Protein AF-A0A426S063-F1 (afdb_monomer_lite)

Foldseek 3Di:
DDWDDWDDWDKDWDPVPPDPPPPTDIDTFGKTWDPQCPDDDGQTKIWTDDPFKIWIFGNVDDPVPTDIDIDTPVVVVVVCVVVVD

Radius of gyration: 15.13 Å; chains: 1; bounding box: 25×24×49 Å

pLDDT: mean 80.16, std 13.55, range [47.66, 97.69]

Organism: NCBI:txid146922

Secondary structure (DSSP, 8-state):
-PBP-----EEEE-TT--SSSS---EEEE-EEEBTT--STTS--EEEEE-SSEEEEEETTS-TTT---EEEEHHHHHHHHHHH--

InterPro domains:
  IPR007278 Domain of unknown function DUF397 [PF04149] (9-28)
  IPR007278 Domain of unknown function DUF397 [PF04149] (29-83)

Sequence (85 aa):
MNVEKPSELTWFKSSYSQGDGGQCLEVALTWHKSSYSTGQGGECVEIATCPTTIHIRDSKQPPTTAPTLSVPTTAWQAFLGLVQA

Structure (mmCIF, N/CA/C/O backbone):
data_AF-A0A426S063-F1
#
_entry.id   AF-A0A426S063-F1
#
loop_
_atom_site.group_PDB
_atom_site.id
_atom_site.type_symbol
_atom_site.label_atom_id
_atom_site.label_alt_id
_atom_site.label_comp_id
_atom_site.label_asym_id
_atom_site.label_entity_id
_atom_site.label_seq_id
_atom_site.pdbx_PDB_ins_code
_atom_site.Cartn_x
_atom_site.Cartn_y
_atom_site.Cartn_z
_atom_site.occupancy
_atom_site.B_iso_or_equiv
_atom_site.auth_seq_id
_atom_site.auth_comp_id
_atom_site.auth_asym_id
_atom_site.auth_atom_id
_atom_site.pdbx_PDB_model_num
ATOM 1 N N . MET A 1 1 ? -7.748 8.881 12.236 1.00 47.66 1 MET A N 1
ATOM 2 C CA . MET A 1 1 ? -6.463 9.117 11.544 1.00 47.66 1 MET A CA 1
ATOM 3 C C . MET A 1 1 ? -6.596 10.420 10.785 1.00 47.66 1 MET A C 1
ATOM 5 O O . MET A 1 1 ? -7.362 10.461 9.830 1.00 47.66 1 MET A O 1
ATOM 9 N N . ASN A 1 2 ? -5.929 11.481 11.239 1.00 48.50 2 ASN A N 1
ATOM 10 C CA . ASN A 1 2 ? -5.857 12.706 10.452 1.00 48.50 2 ASN A CA 1
ATOM 11 C C . ASN A 1 2 ? -4.766 12.491 9.407 1.00 48.50 2 ASN A C 1
ATOM 13 O O . ASN A 1 2 ? -3.620 12.187 9.729 1.00 48.50 2 ASN A O 1
ATOM 17 N N . VAL A 1 3 ? -5.170 12.536 8.147 1.00 54.31 3 VAL A N 1
ATOM 18 C CA . VAL A 1 3 ? -4.280 12.341 7.012 1.00 54.31 3 VAL A CA 1
ATOM 19 C C . VAL A 1 3 ? -3.818 13.720 6.563 1.00 54.31 3 VAL A C 1
ATOM 21 O O . VAL A 1 3 ? -4.647 14.560 6.211 1.00 54.31 3 VAL A O 1
ATOM 24 N N . GLU A 1 4 ? -2.511 13.972 6.608 1.00 57.97 4 GLU A N 1
ATOM 25 C CA . GLU A 1 4 ? -1.950 15.181 6.005 1.00 57.97 4 GLU A CA 1
ATOM 26 C C . GLU A 1 4 ? -2.029 15.098 4.470 1.00 57.97 4 GLU A C 1
ATOM 28 O O . GLU A 1 4 ? -2.197 14.019 3.888 1.00 57.97 4 GLU A O 1
ATOM 33 N N . LYS A 1 5 ? -1.959 16.263 3.808 1.00 50.25 5 LYS A N 1
ATOM 34 C CA . LYS A 1 5 ? -2.042 16.407 2.344 1.00 50.25 5 LYS A CA 1
ATOM 35 C C . LYS A 1 5 ? -1.142 15.358 1.658 1.00 50.25 5 LYS A C 1
ATOM 37 O O . LYS A 1 5 ? 0.011 15.228 2.068 1.00 50.25 5 LYS A O 1
ATOM 42 N N . PRO A 1 6 ? -1.633 14.630 0.634 1.00 56.41 6 PRO A N 1
ATOM 43 C CA . PRO A 1 6 ? -0.836 13.605 -0.031 1.00 56.41 6 PRO A CA 1
ATOM 44 C C . PRO A 1 6 ? 0.476 14.184 -0.563 1.00 56.41 6 PRO A C 1
ATOM 46 O O . PRO A 1 6 ? 0.479 15.265 -1.164 1.00 56.41 6 PRO A O 1
ATOM 49 N N . SER A 1 7 ? 1.576 13.468 -0.325 1.00 62.25 7 SER A N 1
ATOM 50 C CA . SER A 1 7 ? 2.847 13.738 -0.995 1.00 62.25 7 SER A CA 1
ATOM 51 C C . SER A 1 7 ? 2.765 13.276 -2.456 1.00 62.25 7 SER A C 1
ATOM 53 O O . SER A 1 7 ? 1.842 12.554 -2.837 1.00 62.25 7 SER A O 1
ATOM 55 N N . GLU A 1 8 ? 3.677 13.776 -3.292 1.00 66.00 8 GLU A N 1
ATOM 56 C CA . GLU A 1 8 ? 3.680 13.580 -4.747 1.00 66.00 8 GLU A CA 1
ATOM 57 C C . GLU A 1 8 ? 3.403 12.133 -5.197 1.00 66.00 8 GLU A C 1
ATOM 59 O O . GLU A 1 8 ? 3.797 11.157 -4.552 1.00 66.00 8 GLU A O 1
ATOM 64 N N . LEU A 1 9 ? 2.735 12.003 -6.348 1.00 75.25 9 LEU A N 1
ATOM 65 C CA . LEU A 1 9 ? 2.430 10.717 -6.971 1.00 75.25 9 LEU A CA 1
ATOM 66 C C . LEU A 1 9 ? 3.718 9.919 -7.205 1.00 75.25 9 LEU A C 1
ATOM 68 O O . LEU A 1 9 ? 4.606 10.352 -7.938 1.00 75.25 9 LEU A O 1
ATOM 72 N N . THR A 1 10 ? 3.808 8.731 -6.604 1.00 78.69 10 THR A N 1
ATOM 73 C CA . THR A 1 10 ? 4.932 7.820 -6.854 1.00 78.69 10 THR A CA 1
ATOM 74 C C . THR A 1 10 ? 4.597 6.947 -8.058 1.00 78.69 10 THR A C 1
ATOM 76 O O . THR A 1 10 ? 3.811 6.005 -7.934 1.00 78.69 10 THR A O 1
ATOM 79 N N . TRP A 1 11 ? 5.170 7.285 -9.213 1.00 78.56 11 TRP A N 1
ATOM 80 C CA . TRP A 1 11 ? 4.955 6.582 -10.478 1.00 78.56 11 TRP A CA 1
ATOM 81 C C . TRP A 1 11 ? 5.836 5.340 -10.602 1.00 78.56 11 TRP A C 1
ATOM 83 O O . TRP A 1 11 ? 7.028 5.373 -10.297 1.00 78.56 11 TRP A O 1
ATOM 93 N N . PHE A 1 12 ? 5.256 4.248 -11.092 1.00 79.38 12 PHE A N 1
ATOM 94 C CA . PHE A 1 12 ? 5.977 3.031 -11.438 1.00 79.38 12 PHE A CA 1
ATOM 95 C C . PHE A 1 12 ? 5.420 2.416 -12.722 1.00 79.38 12 PHE A C 1
ATOM 97 O O . PHE A 1 12 ? 4.232 2.514 -13.040 1.00 79.38 12 PHE A O 1
ATOM 104 N N . LYS A 1 13 ? 6.302 1.755 -13.473 1.00 78.81 13 LYS A N 1
ATOM 105 C CA . LYS A 1 13 ? 5.930 1.058 -14.701 1.00 78.81 13 LYS A CA 1
ATOM 106 C C . LYS A 1 13 ? 5.258 -0.274 -14.363 1.00 78.81 13 LYS A C 1
ATOM 108 O O . LYS A 1 13 ? 5.768 -1.036 -13.543 1.00 78.81 13 LYS A O 1
ATOM 113 N N . SER A 1 14 ? 4.142 -0.575 -15.022 1.00 77.50 14 SER A N 1
ATOM 114 C CA . SER A 1 14 ? 3.468 -1.869 -14.885 1.00 77.50 14 SER A CA 1
ATOM 115 C C . SER A 1 14 ? 4.384 -3.032 -15.285 1.00 77.50 14 SER A C 1
ATOM 117 O O . SER A 1 14 ? 5.148 -2.939 -16.250 1.00 77.50 14 SER A O 1
ATOM 119 N N . SER A 1 15 ? 4.263 -4.166 -14.589 1.00 74.88 15 SER A N 1
ATOM 120 C CA . SER A 1 15 ? 4.974 -5.409 -14.924 1.00 74.88 15 SER A CA 1
ATOM 121 C C . SER A 1 15 ? 4.561 -5.996 -16.278 1.00 74.88 15 SER A C 1
ATOM 123 O O . SER A 1 15 ? 5.321 -6.767 -16.864 1.00 74.88 15 SER A O 1
ATOM 125 N N . TYR A 1 16 ? 3.393 -5.602 -16.791 1.00 72.12 16 TYR A N 1
ATOM 126 C CA . TYR A 1 16 ? 2.911 -5.949 -18.129 1.00 72.12 16 TYR A CA 1
ATOM 127 C C . TYR A 1 16 ? 3.543 -5.086 -19.236 1.00 72.12 16 TYR A C 1
ATOM 129 O O . TYR A 1 16 ? 3.420 -5.417 -20.409 1.00 72.12 16 TYR A O 1
ATOM 137 N N . SER A 1 17 ? 4.264 -4.016 -18.881 1.00 75.19 17 SER A N 1
ATOM 138 C CA . SER A 1 17 ? 4.939 -3.099 -19.815 1.00 75.19 17 SER A CA 1
ATOM 139 C C . SER A 1 17 ? 6.407 -3.495 -20.063 1.00 75.19 17 SER A C 1
ATOM 141 O O . SER A 1 17 ? 7.314 -2.649 -20.072 1.00 75.19 17 SER A O 1
ATOM 143 N N . GLN A 1 18 ? 6.671 -4.797 -20.194 1.00 67.88 18 GLN A N 1
ATOM 144 C CA . GLN A 1 18 ? 7.988 -5.336 -20.544 1.00 67.88 18 GLN A CA 1
ATOM 145 C C . GLN A 1 18 ? 8.072 -5.520 -22.067 1.00 67.88 18 GLN A C 1
ATOM 147 O O . GLN A 1 18 ? 7.391 -6.374 -22.622 1.00 67.88 18 GLN A O 1
ATOM 152 N N . GLY A 1 19 ? 8.877 -4.696 -22.747 1.00 70.00 19 GLY A N 1
ATOM 153 C CA . GLY A 1 19 ? 9.120 -4.778 -24.192 1.00 70.00 19 GLY A CA 1
ATOM 154 C C . GLY A 1 19 ? 9.588 -3.450 -24.799 1.00 70.00 19 GLY A C 1
ATOM 155 O O . 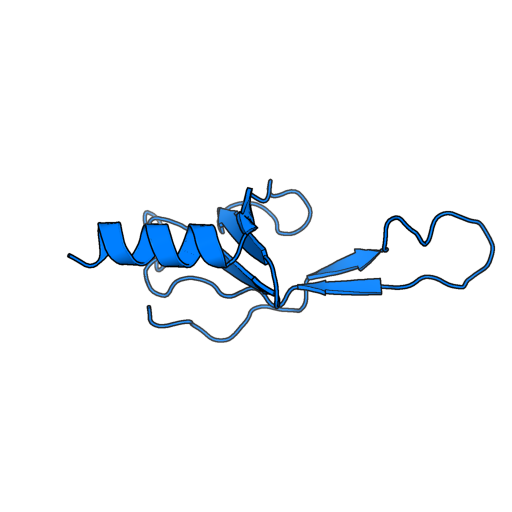GLY A 1 19 ? 9.336 -2.386 -24.236 1.00 70.00 19 GLY A O 1
ATOM 156 N N . ASP A 1 20 ? 10.232 -3.512 -25.966 1.00 67.94 20 ASP A N 1
ATOM 157 C CA . ASP A 1 20 ? 10.865 -2.367 -26.655 1.00 67.94 20 ASP A CA 1
ATOM 158 C C . ASP A 1 20 ? 9.876 -1.472 -27.444 1.00 67.94 20 ASP A C 1
ATOM 160 O O . ASP A 1 20 ? 10.271 -0.661 -28.278 1.00 67.94 20 ASP A O 1
ATOM 164 N N . GLY A 1 21 ? 8.566 -1.621 -27.210 1.00 63.84 21 GLY A N 1
ATOM 165 C CA . GLY A 1 21 ? 7.505 -1.184 -28.132 1.00 63.84 21 GLY A CA 1
ATOM 166 C C . GLY A 1 21 ? 6.677 0.045 -27.734 1.00 63.84 21 GLY A C 1
ATOM 167 O O . GLY A 1 21 ? 5.612 0.254 -28.307 1.00 63.84 21 GLY A O 1
ATOM 168 N N . GLY A 1 22 ? 7.101 0.845 -26.750 1.00 62.69 22 GLY A N 1
ATOM 169 C CA . GLY A 1 22 ? 6.525 2.180 -26.503 1.00 62.69 22 GLY A CA 1
ATOM 170 C C . GLY A 1 22 ? 5.109 2.255 -25.904 1.00 62.69 22 GLY A C 1
ATOM 171 O O . GLY A 1 22 ? 4.594 3.357 -25.742 1.00 62.69 22 GLY A O 1
ATOM 172 N N . GLN A 1 23 ? 4.477 1.141 -25.521 1.00 68.75 23 GLN A N 1
ATOM 173 C CA . GLN A 1 23 ? 3.181 1.143 -24.816 1.00 68.75 23 GLN A CA 1
ATOM 174 C C . GLN A 1 23 ? 3.358 1.002 -23.299 1.00 68.75 23 GLN A C 1
ATOM 176 O O . GLN A 1 23 ? 2.827 0.089 -22.668 1.00 68.75 23 GLN A O 1
ATOM 181 N N . CYS A 1 24 ? 4.161 1.883 -22.702 1.00 76.56 24 CYS A N 1
ATOM 182 C CA . CYS A 1 24 ? 4.374 1.871 -21.260 1.00 76.56 24 CYS A CA 1
ATOM 183 C C . CYS A 1 24 ? 3.103 2.327 -20.535 1.00 76.56 24 CYS A C 1
ATOM 185 O O . CYS A 1 24 ? 2.747 3.501 -20.567 1.00 76.56 24 CYS A O 1
ATOM 187 N N . LEU A 1 25 ? 2.438 1.395 -19.850 1.00 80.94 25 LEU A N 1
ATOM 188 C CA . LEU A 1 25 ? 1.461 1.732 -18.819 1.00 80.94 25 LEU A CA 1
ATOM 189 C C . LEU A 1 25 ? 2.203 2.094 -17.529 1.00 80.94 25 LEU A C 1
ATOM 191 O O . LEU A 1 25 ? 2.938 1.263 -16.978 1.00 80.94 25 LEU A O 1
ATOM 195 N N . GLU A 1 26 ? 1.990 3.321 -17.065 1.00 79.31 26 GLU A N 1
ATOM 196 C CA . GLU A 1 26 ? 2.499 3.855 -15.803 1.00 79.31 26 GLU A CA 1
ATOM 197 C C . GLU A 1 26 ? 1.343 4.012 -14.816 1.00 79.31 26 GLU A C 1
ATOM 199 O O . GLU A 1 26 ? 0.248 4.449 -15.171 1.00 79.31 26 GLU A O 1
ATOM 204 N N . VAL A 1 27 ? 1.581 3.614 -13.571 1.00 81.62 27 VAL A N 1
ATOM 205 C CA . VAL A 1 27 ? 0.595 3.661 -12.490 1.00 81.62 27 VAL A CA 1
ATOM 206 C C . VAL A 1 27 ? 1.198 4.446 -11.335 1.00 81.62 27 VAL A C 1
ATOM 208 O O . VAL A 1 27 ? 2.405 4.385 -11.107 1.00 81.62 27 VAL A O 1
ATOM 211 N N . ALA A 1 28 ? 0.369 5.187 -10.605 1.00 85.19 28 ALA A N 1
ATOM 212 C CA . ALA A 1 28 ? 0.796 5.933 -9.432 1.00 85.19 28 ALA A CA 1
ATOM 213 C C . ALA A 1 28 ? 0.048 5.495 -8.179 1.00 85.19 28 ALA A C 1
ATOM 215 O O . ALA A 1 28 ? -1.152 5.219 -8.215 1.00 85.19 28 ALA A O 1
ATOM 216 N N . LEU A 1 29 ? 0.764 5.505 -7.057 1.00 87.81 29 LEU A N 1
ATOM 217 C CA . LEU A 1 29 ? 0.166 5.465 -5.728 1.00 87.81 29 LEU A CA 1
ATOM 218 C C . LEU A 1 29 ? 0.136 6.874 -5.134 1.00 87.81 29 LEU A C 1
ATOM 220 O O . LEU A 1 29 ? 1.147 7.583 -5.139 1.00 87.81 29 LEU A O 1
ATOM 224 N N . THR A 1 30 ? -1.021 7.245 -4.589 1.00 88.75 30 THR A N 1
ATOM 225 C CA . THR A 1 30 ? -1.184 8.455 -3.779 1.00 88.75 30 THR A CA 1
ATOM 226 C C . THR A 1 30 ? -0.873 8.109 -2.328 1.00 88.75 30 THR A C 1
ATOM 228 O O . THR A 1 30 ? -1.660 7.430 -1.665 1.00 88.75 30 THR A O 1
ATOM 231 N N . TRP A 1 31 ? 0.292 8.544 -1.850 1.00 87.56 31 TRP A N 1
ATOM 232 C CA . TRP A 1 31 ? 0.757 8.265 -0.494 1.00 87.56 31 TRP A CA 1
ATOM 233 C C . TRP A 1 31 ? 0.334 9.353 0.486 1.00 87.56 31 TRP A C 1
ATOM 235 O O . TRP A 1 31 ? 0.359 10.550 0.199 1.00 87.56 31 TRP A O 1
ATOM 245 N N . HIS A 1 32 ? -0.017 8.908 1.682 1.00 87.12 32 HIS A N 1
ATOM 246 C CA . HIS A 1 32 ? -0.496 9.728 2.773 1.00 87.12 32 HIS A CA 1
ATOM 247 C C . HIS A 1 32 ? 0.344 9.461 4.011 1.00 87.12 32 HIS A C 1
ATOM 249 O O . HIS A 1 32 ? 0.380 8.338 4.517 1.00 87.12 32 HIS A O 1
ATOM 255 N N . LYS A 1 33 ? 1.006 10.5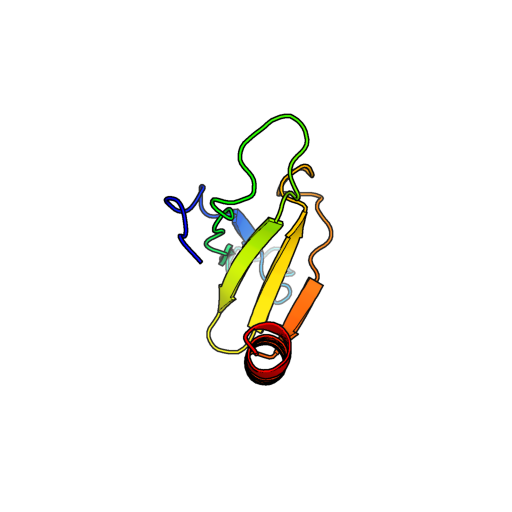05 4.506 1.00 84.69 33 LYS A N 1
ATOM 256 C CA . LYS A 1 33 ? 1.758 10.442 5.755 1.00 84.69 33 LYS A CA 1
ATOM 257 C C . LYS A 1 33 ? 0.813 10.575 6.941 1.00 84.69 33 LYS A C 1
ATOM 259 O O . LYS A 1 33 ? -0.111 11.391 6.929 1.00 84.69 33 LYS A O 1
ATOM 264 N N . SER A 1 34 ? 1.043 9.757 7.961 1.00 82.56 34 SER A N 1
ATOM 265 C CA . SER A 1 34 ? 0.315 9.852 9.222 1.00 82.56 34 SER A CA 1
ATOM 266 C C . SER A 1 34 ? 0.622 11.178 9.923 1.00 82.56 34 SER A C 1
ATOM 268 O O . SER A 1 34 ? 1.788 11.537 10.077 1.00 82.56 34 SER A O 1
ATOM 270 N N . SER A 1 35 ? -0.400 11.867 10.443 1.00 78.88 35 SER A N 1
ATOM 271 C CA . SER A 1 35 ? -0.203 13.049 11.299 1.00 78.88 35 SER A CA 1
ATOM 272 C C . SER A 1 35 ? 0.525 12.735 12.611 1.00 78.88 35 SER A C 1
ATOM 274 O O . SER A 1 35 ? 0.952 13.641 13.312 1.00 78.88 35 SER A O 1
ATOM 276 N N . TYR A 1 36 ? 0.638 11.458 12.984 1.00 75.56 36 TYR A N 1
ATOM 277 C CA . TYR A 1 36 ? 1.411 11.023 14.151 1.00 75.56 36 TYR A CA 1
ATOM 278 C C . TYR A 1 36 ? 2.907 10.874 13.841 1.00 75.56 36 TYR A C 1
ATOM 280 O O . TYR A 1 36 ? 3.710 10.676 14.748 1.00 75.56 36 TYR A O 1
ATOM 288 N N . SER A 1 37 ? 3.298 11.014 12.571 1.00 74.25 37 SER A N 1
ATOM 289 C CA . SER A 1 37 ? 4.689 10.960 12.116 1.00 74.25 37 SER A CA 1
ATOM 290 C C . SER A 1 37 ? 5.379 12.333 12.157 1.00 74.25 37 SER A C 1
ATOM 292 O O . SER A 1 37 ? 6.281 12.609 11.364 1.00 74.25 37 SER A O 1
ATOM 294 N N . THR A 1 38 ? 4.966 13.208 13.080 1.00 65.56 38 THR A N 1
ATOM 295 C CA . THR A 1 38 ? 5.546 14.542 13.282 1.00 65.56 38 THR A CA 1
ATOM 296 C C . THR A 1 38 ? 6.773 14.470 14.200 1.00 65.56 38 THR A C 1
ATOM 298 O O . THR A 1 38 ? 6.635 14.314 15.412 1.00 65.56 38 THR A O 1
ATOM 301 N N . GLY A 1 39 ? 7.982 14.629 13.648 1.00 61.03 39 GLY A N 1
ATOM 302 C CA . GLY A 1 39 ? 9.203 14.924 14.420 1.00 61.03 39 GLY A CA 1
ATOM 303 C C . GLY A 1 39 ? 10.322 13.869 14.393 1.00 61.03 39 GLY A C 1
ATOM 304 O O . GLY A 1 39 ? 10.154 12.753 13.910 1.00 61.03 39 GLY A O 1
ATOM 305 N N . GLN A 1 40 ? 11.481 14.253 14.949 1.00 58.28 40 GLN A N 1
ATOM 306 C CA . GLN A 1 40 ? 12.781 13.541 15.000 1.00 58.28 40 GLN A CA 1
ATOM 307 C C . GLN A 1 40 ? 12.792 12.246 15.855 1.00 58.28 40 GLN A C 1
ATOM 309 O O . GLN A 1 40 ? 13.832 11.840 16.363 1.00 58.28 40 GLN A O 1
ATOM 314 N N . GLY A 1 41 ? 11.644 11.592 16.045 1.00 57.94 41 GLY A N 1
ATOM 315 C CA . GLY A 1 41 ? 11.534 10.408 16.907 1.00 57.94 41 GLY A CA 1
ATOM 316 C C . GLY A 1 41 ? 10.183 9.690 16.901 1.00 57.94 41 GLY A C 1
ATOM 317 O O . GLY A 1 41 ? 10.031 8.726 17.639 1.00 57.94 41 GLY A O 1
ATOM 318 N N . GLY A 1 42 ? 9.210 10.133 16.095 1.00 61.00 42 GLY A N 1
ATOM 319 C CA . GLY A 1 42 ? 7.904 9.477 15.993 1.00 61.00 42 GLY A CA 1
ATOM 320 C C . GLY A 1 42 ? 7.925 8.197 15.149 1.00 61.00 42 GLY A C 1
ATOM 321 O O . GLY A 1 42 ? 8.848 7.961 14.355 1.00 61.00 42 GLY A O 1
ATOM 322 N N . GLU A 1 43 ? 6.872 7.395 15.309 1.00 63.03 43 GLU A N 1
ATOM 323 C CA . GLU A 1 43 ? 6.556 6.265 14.434 1.00 63.03 43 GLU A CA 1
ATOM 324 C C . GLU A 1 43 ? 6.180 6.805 13.046 1.00 63.03 43 GLU A C 1
ATOM 326 O O . GLU A 1 43 ? 5.234 7.583 12.877 1.00 63.03 43 GLU A O 1
ATOM 331 N N . CYS A 1 44 ? 6.982 6.449 12.046 1.00 83.50 44 CYS A N 1
ATOM 332 C CA . CYS A 1 44 ? 6.965 7.053 10.720 1.00 83.50 44 CYS A CA 1
ATOM 333 C C . CYS A 1 44 ? 6.265 6.139 9.724 1.00 83.50 44 CYS A C 1
ATOM 335 O O . CYS A 1 44 ? 6.878 5.220 9.193 1.00 83.50 44 CYS A O 1
ATOM 337 N N . VAL A 1 45 ? 4.982 6.387 9.463 1.00 87.69 45 VAL A N 1
ATOM 338 C CA . VAL A 1 45 ? 4.166 5.523 8.604 1.00 87.69 45 VAL A CA 1
ATOM 339 C C . VAL A 1 45 ? 3.505 6.336 7.500 1.00 87.69 45 VAL A C 1
ATOM 341 O O . VAL A 1 45 ? 2.899 7.385 7.741 1.00 87.69 45 VAL A O 1
ATOM 344 N N . GLU A 1 46 ? 3.591 5.806 6.285 1.00 89.62 46 GLU A N 1
ATOM 345 C CA . GLU A 1 46 ? 2.838 6.248 5.116 1.00 89.62 46 GLU A CA 1
ATOM 346 C C . GLU A 1 46 ? 1.949 5.117 4.600 1.00 89.62 46 GLU A C 1
ATOM 348 O O . GLU A 1 46 ? 2.351 3.950 4.596 1.00 89.62 46 GLU A O 1
ATOM 353 N N . ILE A 1 47 ? 0.749 5.474 4.134 1.00 92.06 47 ILE A N 1
ATOM 354 C CA . ILE A 1 47 ? -0.183 4.539 3.499 1.00 92.06 47 ILE A CA 1
ATOM 355 C C . ILE A 1 47 ? -0.603 5.021 2.112 1.00 92.06 47 ILE A C 1
ATOM 357 O O . ILE A 1 47 ? -0.746 6.220 1.889 1.00 92.06 47 ILE A O 1
ATOM 361 N N . ALA A 1 48 ? -0.854 4.093 1.194 1.00 92.38 48 ALA A N 1
ATOM 362 C CA . ALA A 1 48 ? -1.560 4.365 -0.053 1.00 92.38 48 ALA A CA 1
ATOM 363 C C . ALA A 1 48 ? -2.743 3.407 -0.184 1.00 92.38 48 ALA A C 1
ATOM 365 O O . ALA A 1 48 ? -2.597 2.184 -0.134 1.00 92.38 48 ALA A O 1
ATOM 366 N N . THR A 1 49 ? -3.935 3.975 -0.332 1.00 92.25 49 THR A N 1
ATOM 367 C CA . THR A 1 49 ? -5.181 3.217 -0.428 1.00 92.25 49 THR A CA 1
ATOM 368 C C . THR A 1 49 ? -5.527 2.957 -1.887 1.00 92.25 49 THR A C 1
ATOM 370 O O . THR A 1 49 ? -5.627 3.896 -2.675 1.00 92.25 49 THR A O 1
ATOM 373 N N . CYS A 1 50 ? -5.755 1.698 -2.240 1.00 90.56 50 CYS A N 1
ATOM 374 C CA . CYS A 1 50 ? -6.277 1.269 -3.534 1.00 90.56 50 CYS A CA 1
ATOM 375 C C . CYS A 1 50 ? -7.600 0.512 -3.328 1.00 90.56 50 CYS A C 1
ATOM 377 O O . CYS A 1 50 ? -7.876 0.073 -2.209 1.00 90.56 50 CYS A O 1
ATOM 379 N N . PRO A 1 51 ? -8.415 0.302 -4.381 1.00 92.38 51 PRO A N 1
ATOM 380 C CA . PRO A 1 51 ? -9.718 -0.354 -4.242 1.00 92.38 51 PRO A CA 1
ATOM 381 C C . PRO A 1 51 ? -9.684 -1.714 -3.523 1.00 92.38 51 PRO A C 1
ATOM 383 O O . PRO A 1 51 ? -10.608 -2.044 -2.784 1.00 92.38 51 PRO A O 1
ATOM 386 N N . THR A 1 52 ? -8.616 -2.495 -3.708 1.00 93.94 52 THR A N 1
ATOM 387 C CA . THR A 1 52 ? -8.496 -3.859 -3.159 1.00 93.94 52 THR A CA 1
ATOM 388 C C . THR A 1 52 ? -7.327 -4.047 -2.197 1.00 93.94 52 THR A C 1
ATOM 390 O O . THR A 1 52 ? -7.260 -5.070 -1.516 1.00 93.94 52 THR A O 1
ATOM 393 N N . THR A 1 53 ? -6.416 -3.077 -2.119 1.00 95.19 53 THR A N 1
ATOM 394 C CA . THR A 1 53 ? -5.135 -3.224 -1.422 1.00 95.19 53 THR A CA 1
ATOM 395 C C . THR A 1 53 ? -4.799 -1.954 -0.656 1.00 95.19 53 THR A C 1
ATOM 397 O O . THR A 1 53 ? -4.988 -0.848 -1.158 1.00 95.19 53 THR A O 1
ATOM 400 N N . ILE A 1 54 ? -4.268 -2.112 0.550 1.00 95.06 54 ILE A N 1
ATOM 401 C CA . ILE A 1 54 ? -3.640 -1.041 1.317 1.00 95.06 54 ILE A CA 1
ATOM 402 C C . ILE A 1 54 ? -2.136 -1.281 1.287 1.00 95.06 54 ILE A C 1
ATOM 404 O O . ILE A 1 54 ? -1.663 -2.350 1.678 1.00 95.06 54 ILE A O 1
ATOM 408 N N . HIS A 1 55 ? -1.397 -0.290 0.804 1.00 94.25 55 HIS A N 1
ATOM 409 C CA . HIS A 1 55 ? 0.058 -0.273 0.836 1.00 94.25 55 HIS A CA 1
ATOM 410 C C . HIS A 1 55 ? 0.523 0.514 2.057 1.00 94.25 55 HIS A C 1
ATOM 412 O O . HIS A 1 55 ? -0.028 1.575 2.345 1.00 94.25 55 HIS A O 1
ATOM 418 N N . ILE A 1 56 ? 1.520 -0.002 2.769 1.00 93.12 56 ILE A N 1
ATOM 419 C CA . ILE A 1 56 ? 2.059 0.568 4.006 1.00 93.12 56 ILE A CA 1
ATOM 420 C C . ILE A 1 56 ? 3.584 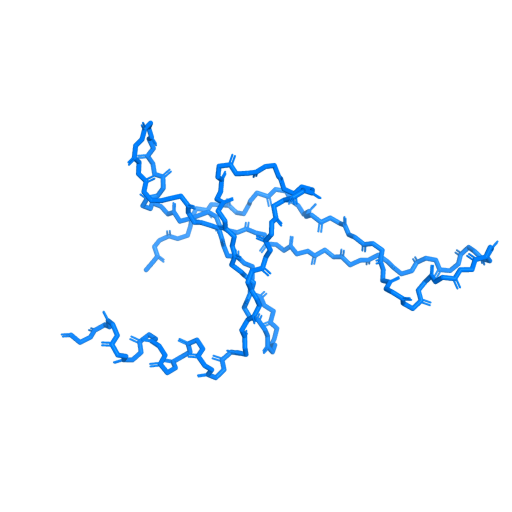0.561 3.902 1.00 93.12 56 ILE A C 1
ATOM 422 O O . ILE A 1 56 ? 4.168 -0.448 3.496 1.00 93.12 56 ILE A O 1
ATOM 426 N N . ARG A 1 57 ? 4.237 1.662 4.278 1.00 91.62 57 ARG A N 1
ATOM 427 C CA . ARG A 1 57 ? 5.704 1.748 4.335 1.00 91.62 57 ARG A CA 1
ATOM 428 C C . ARG A 1 57 ? 6.192 2.656 5.460 1.00 91.62 57 ARG A C 1
ATOM 430 O O . ARG A 1 57 ? 5.441 3.501 5.953 1.00 91.62 57 ARG A O 1
ATOM 437 N N . ASP A 1 58 ? 7.468 2.504 5.809 1.00 88.56 58 ASP A N 1
ATOM 438 C CA . ASP A 1 58 ? 8.166 3.427 6.704 1.00 88.56 58 ASP A CA 1
ATOM 439 C C . ASP A 1 58 ? 8.460 4.743 5.969 1.00 88.56 58 ASP A C 1
ATOM 441 O O . ASP A 1 58 ? 9.132 4.763 4.935 1.00 88.56 58 ASP A O 1
ATOM 445 N N . SER A 1 59 ? 7.966 5.858 6.509 1.00 85.00 59 SER A N 1
ATOM 446 C CA . SER A 1 59 ? 8.127 7.177 5.892 1.00 85.00 59 SER A CA 1
ATOM 447 C C . SER A 1 59 ? 9.544 7.758 6.005 1.00 85.00 59 SER A C 1
ATOM 449 O O . SER A 1 59 ? 9.803 8.830 5.462 1.00 85.00 59 SER A O 1
ATOM 451 N N . LYS A 1 60 ? 10.446 7.124 6.765 1.00 84.12 60 LYS A N 1
ATOM 452 C CA . LYS A 1 60 ? 11.867 7.502 6.872 1.00 84.12 60 LYS A CA 1
ATOM 453 C C . LYS A 1 60 ? 12.688 6.959 5.706 1.00 84.12 60 LYS A C 1
ATOM 455 O O . LYS A 1 60 ? 13.796 7.439 5.474 1.00 84.12 60 LYS A O 1
ATOM 460 N N . GLN A 1 61 ? 12.178 5.960 4.988 1.00 85.31 61 GLN A N 1
ATOM 461 C CA . GLN A 1 61 ? 12.888 5.362 3.866 1.00 85.31 61 GLN A CA 1
ATOM 462 C C . GLN A 1 61 ? 12.586 6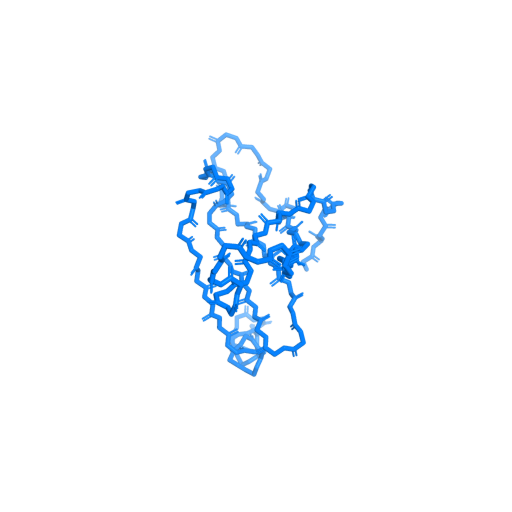.100 2.553 1.00 85.31 61 GLN A C 1
ATOM 464 O O . GLN A 1 61 ? 11.478 6.609 2.371 1.00 85.31 61 GLN A O 1
ATOM 469 N N . PRO A 1 62 ? 13.546 6.155 1.608 1.00 83.12 62 PRO A N 1
ATOM 470 C CA . PRO A 1 62 ? 13.316 6.803 0.324 1.00 83.12 62 PRO A CA 1
ATOM 471 C C . PRO A 1 62 ? 12.145 6.151 -0.431 1.00 83.12 62 PRO A C 1
ATOM 473 O O . PRO A 1 62 ? 12.111 4.921 -0.536 1.00 83.12 62 PRO A O 1
ATOM 476 N N . PRO A 1 63 ? 11.222 6.934 -1.023 1.00 78.81 63 PRO A N 1
ATOM 477 C CA . PRO A 1 63 ? 10.026 6.400 -1.673 1.00 78.81 63 PRO A CA 1
ATOM 478 C C . PRO A 1 63 ? 10.276 5.361 -2.770 1.00 78.81 63 PRO A C 1
ATOM 480 O O . PRO A 1 63 ? 9.427 4.507 -3.007 1.00 78.81 63 PRO A O 1
ATOM 483 N N . THR A 1 64 ? 11.426 5.444 -3.438 1.00 78.94 64 THR A N 1
ATOM 484 C CA . THR A 1 64 ? 11.819 4.579 -4.558 1.00 78.94 64 THR A CA 1
ATOM 485 C C . THR A 1 64 ? 12.432 3.249 -4.121 1.00 78.94 64 THR A C 1
ATOM 487 O O . THR A 1 64 ? 12.514 2.331 -4.932 1.00 78.94 64 THR A O 1
ATOM 490 N N . THR A 1 65 ? 12.867 3.130 -2.863 1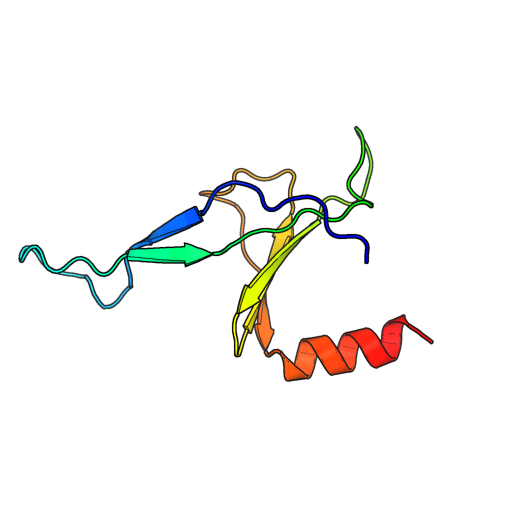.00 81.75 65 THR A N 1
ATOM 491 C CA . THR A 1 65 ? 13.571 1.943 -2.346 1.00 81.75 65 THR A CA 1
ATOM 492 C C . THR A 1 65 ? 12.934 1.354 -1.091 1.00 81.75 65 THR A C 1
ATOM 494 O O . THR A 1 65 ? 13.355 0.290 -0.644 1.00 81.75 65 THR A O 1
ATOM 497 N N . ALA A 1 66 ? 11.955 2.035 -0.492 1.00 84.25 66 ALA A N 1
ATOM 498 C CA . ALA A 1 66 ? 11.267 1.577 0.707 1.00 84.25 66 ALA A CA 1
ATOM 499 C C . ALA A 1 66 ? 10.500 0.265 0.440 1.00 84.25 66 ALA A C 1
ATOM 501 O O . ALA A 1 66 ? 9.633 0.230 -0.443 1.00 84.25 66 ALA A O 1
ATOM 502 N N . PRO A 1 67 ? 10.755 -0.812 1.207 1.00 89.44 67 PRO A N 1
ATOM 503 C CA . PRO A 1 67 ? 9.905 -1.991 1.202 1.00 89.44 67 PRO A CA 1
ATOM 504 C C . PRO A 1 67 ? 8.462 -1.610 1.529 1.00 89.44 67 PRO A C 1
ATOM 506 O O . PRO A 1 67 ? 8.197 -0.812 2.427 1.00 89.44 67 PRO A O 1
ATOM 509 N N . THR A 1 68 ? 7.524 -2.194 0.790 1.00 91.19 68 THR A N 1
ATOM 510 C CA . THR A 1 68 ? 6.095 -1.925 0.953 1.00 91.19 68 THR A CA 1
ATOM 511 C C . THR A 1 68 ? 5.384 -3.187 1.416 1.00 91.19 68 THR A C 1
ATOM 513 O O . THR A 1 68 ? 5.397 -4.204 0.722 1.00 91.19 68 THR A O 1
ATOM 516 N N . LEU A 1 69 ? 4.715 -3.111 2.565 1.00 94.38 69 LEU A N 1
ATOM 517 C CA . LEU A 1 69 ? 3.766 -4.128 2.996 1.00 94.38 69 LEU A CA 1
ATOM 518 C C . LEU A 1 69 ? 2.434 -3.880 2.282 1.00 94.38 69 LEU A C 1
ATOM 520 O O . LEU A 1 69 ? 1.884 -2.784 2.350 1.00 94.38 69 LEU A O 1
ATOM 524 N N . SER A 1 70 ? 1.917 -4.896 1.596 1.00 95.75 70 SER A N 1
ATOM 525 C CA . SER A 1 70 ? 0.642 -4.817 0.879 1.00 95.75 70 SER A CA 1
ATOM 526 C C . SER A 1 70 ? -0.350 -5.787 1.499 1.00 95.75 70 SER A C 1
ATOM 528 O O . SER A 1 70 ? -0.078 -6.984 1.568 1.00 95.75 70 SER A O 1
ATOM 530 N N . VAL A 1 71 ? -1.495 -5.277 1.944 1.00 96.81 71 VAL A N 1
ATOM 531 C CA . VAL A 1 71 ? -2.543 -6.085 2.579 1.00 96.81 71 VAL A CA 1
ATOM 532 C C . VAL A 1 71 ? -3.882 -5.902 1.864 1.00 96.81 71 VAL A C 1
ATOM 534 O O . VAL A 1 71 ? -4.168 -4.799 1.393 1.00 96.81 71 VAL A O 1
ATOM 537 N N . PRO A 1 72 ? -4.737 -6.938 1.783 1.00 97.69 72 PRO A N 1
ATOM 538 C CA . PRO A 1 72 ? -6.104 -6.777 1.299 1.00 97.69 72 PRO A CA 1
ATOM 539 C C . PRO A 1 72 ? -6.890 -5.781 2.158 1.00 97.69 72 PRO A C 1
ATOM 541 O O . PRO A 1 72 ? -6.727 -5.736 3.381 1.00 97.69 72 PRO A O 1
ATOM 544 N N . THR A 1 73 ? -7.806 -5.031 1.544 1.00 96.00 73 THR A N 1
ATOM 545 C CA . THR A 1 73 ? -8.678 -4.086 2.269 1.00 96.00 73 THR A CA 1
ATOM 546 C C . THR A 1 73 ? -9.493 -4.763 3.372 1.00 96.00 73 THR A C 1
ATOM 548 O O . THR A 1 73 ? -9.676 -4.178 4.437 1.00 96.00 73 THR A O 1
ATOM 551 N N . THR A 1 74 ? -9.922 -6.012 3.176 1.00 96.62 74 THR A N 1
ATOM 552 C CA . THR A 1 74 ? -10.648 -6.797 4.190 1.00 96.62 74 THR A CA 1
ATOM 553 C C . THR A 1 74 ? -9.801 -7.090 5.428 1.00 96.62 74 THR A C 1
ATOM 555 O O . THR A 1 74 ? -10.290 -6.956 6.548 1.00 96.62 74 THR A O 1
ATOM 558 N N . ALA A 1 75 ? -8.521 -7.426 5.248 1.00 96.88 75 ALA A N 1
ATOM 559 C CA . ALA A 1 75 ? -7.595 -7.657 6.353 1.00 96.88 75 ALA A CA 1
ATOM 560 C C . ALA A 1 75 ? -7.307 -6.359 7.123 1.00 96.88 75 ALA A C 1
ATOM 562 O O 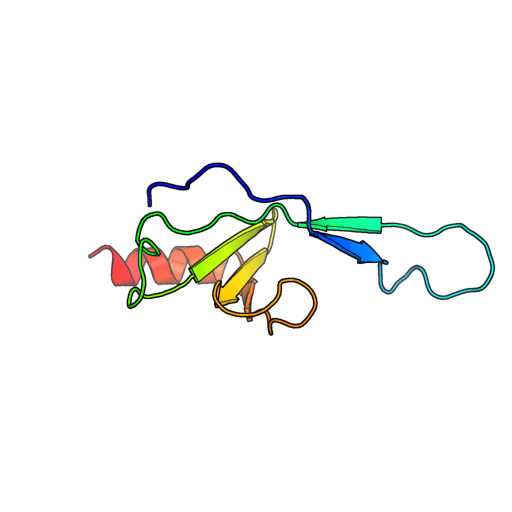. ALA A 1 75 ? -7.274 -6.368 8.351 1.00 96.88 75 ALA A O 1
ATOM 563 N N . TRP A 1 76 ? -7.165 -5.234 6.415 1.00 95.12 76 TRP A N 1
ATOM 564 C CA . TRP A 1 76 ? -6.995 -3.921 7.042 1.00 95.12 76 TRP A CA 1
ATOM 565 C C . TRP A 1 76 ? -8.205 -3.521 7.898 1.00 95.12 76 TRP A C 1
ATOM 567 O O . TRP A 1 76 ? -8.035 -3.076 9.029 1.00 95.12 76 TRP A O 1
ATOM 577 N N . GLN A 1 77 ? -9.428 -3.735 7.404 1.00 94.56 77 GLN A N 1
ATOM 578 C CA . GLN A 1 77 ? -10.651 -3.469 8.172 1.00 94.56 77 GLN A CA 1
ATOM 579 C C . GLN A 1 77 ? -10.754 -4.356 9.419 1.00 94.56 77 GLN A C 1
ATOM 581 O O . GLN A 1 77 ? -11.063 -3.859 10.501 1.00 94.56 77 GLN A O 1
ATOM 586 N N . ALA A 1 78 ? -10.444 -5.651 9.291 1.00 96.06 78 ALA A N 1
ATOM 587 C CA . ALA A 1 78 ? -10.413 -6.563 10.433 1.00 96.06 78 ALA A CA 1
ATOM 588 C C . ALA A 1 78 ? -9.387 -6.117 11.488 1.00 96.06 78 ALA A C 1
ATOM 590 O O . ALA A 1 78 ? -9.696 -6.101 12.676 1.00 96.06 78 ALA A O 1
ATOM 591 N N . PHE A 1 79 ? -8.194 -5.695 11.055 1.00 93.38 79 PHE A N 1
ATOM 592 C CA . PHE A 1 79 ? -7.173 -5.141 11.941 1.00 93.38 79 PHE A CA 1
ATOM 593 C C . PHE A 1 79 ? -7.670 -3.894 12.682 1.00 93.38 79 PHE A C 1
ATOM 595 O O . PHE A 1 79 ? -7.557 -3.837 13.904 1.00 93.38 79 PHE A O 1
ATOM 602 N N . LEU A 1 80 ? -8.271 -2.928 11.976 1.00 92.69 80 LEU A N 1
ATOM 603 C CA . LEU A 1 80 ? -8.824 -1.720 12.599 1.00 92.69 80 LEU A CA 1
ATOM 604 C C . LEU A 1 80 ? -9.888 -2.046 13.653 1.00 92.69 80 LEU A C 1
ATOM 606 O O . LEU A 1 80 ? -9.861 -1.458 14.730 1.00 92.69 80 LEU A O 1
ATOM 610 N N . GLY A 1 81 ? -10.764 -3.019 13.387 1.00 95.06 81 GLY A N 1
ATOM 611 C CA . GLY A 1 81 ? -11.765 -3.472 14.355 1.00 95.06 81 GLY A CA 1
ATOM 612 C C . GLY A 1 81 ? -11.173 -4.064 15.640 1.00 95.06 81 GLY A C 1
ATOM 613 O O . GLY A 1 81 ? -11.823 -4.011 16.679 1.00 95.06 81 GLY A O 1
ATOM 614 N N . LEU A 1 82 ? -9.944 -4.592 15.592 1.00 92.88 82 LEU A N 1
ATOM 615 C CA . LEU A 1 82 ? -9.236 -5.108 16.768 1.00 92.88 82 LEU A CA 1
ATOM 616 C C . LEU A 1 82 ? -8.516 -4.011 17.560 1.00 92.88 82 LEU A C 1
ATOM 618 O O . LEU A 1 82 ? -8.459 -4.095 18.780 1.00 92.88 82 LEU A O 1
ATOM 622 N N . VAL A 1 83 ? -7.938 -3.012 16.884 1.00 88.06 83 VAL A N 1
ATOM 623 C CA . VAL A 1 83 ? -7.076 -1.999 17.530 1.00 88.06 83 VAL A CA 1
ATOM 624 C C . VAL A 1 83 ? -7.794 -0.701 17.906 1.00 88.06 83 VAL A C 1
ATOM 626 O O . VAL A 1 83 ? -7.185 0.173 18.516 1.00 88.06 83 VAL A O 1
ATOM 629 N N . GLN A 1 84 ? -9.061 -0.541 17.515 1.00 74.38 84 GLN A N 1
ATOM 630 C CA . GLN A 1 84 ? -9.902 0.608 17.882 1.00 74.38 84 GLN A CA 1
ATOM 631 C C . GLN A 1 84 ? -10.809 0.353 19.100 1.00 74.38 84 GLN A C 1
ATOM 633 O O . GLN A 1 84 ? -11.544 1.264 19.485 1.00 74.38 84 GLN A O 1
ATOM 638 N N . ALA A 1 85 ? -10.782 -0.855 19.672 1.00 50.44 85 ALA A N 1
ATOM 639 C CA . ALA A 1 85 ? -11.480 -1.207 20.912 1.00 50.44 85 ALA A CA 1
ATOM 640 C C . ALA A 1 85 ? -10.677 -0.771 22.147 1.00 50.44 85 ALA A C 1
ATOM 642 O O . ALA A 1 85 ? -11.320 -0.333 23.126 1.00 50.44 85 ALA A O 1
#